Protein AF-A0AAU8J6Z5-F1 (afdb_monomer_lite)

Organism: NCBI:txid3156398

pLDDT: mean 90.15, std 10.83, range [51.12, 98.31]

Foldseek 3Di:
DDPDPVVVVVVVVVLVVLVVPFDPVQLVVLLVVLLVCLLDPHDSPVSVVSNVVRSHDPVSNVVSNCVRPVDD

Sequence (72 aa):
MHPAPCAATRQTERIAKLRAWRCGERVGDTLTALRATAAGVDNVLYPMKNALAAGATVGEVCTA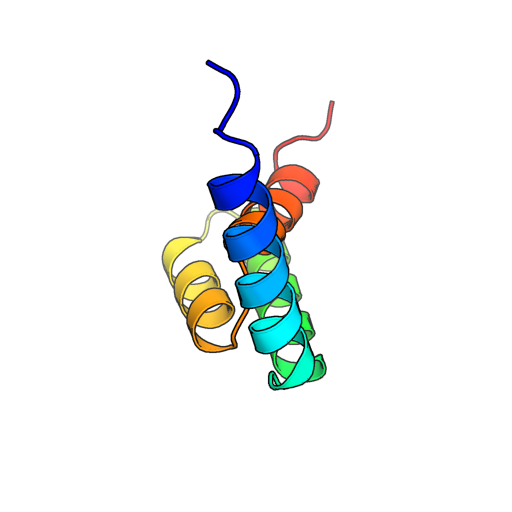LREVWGGG

InterPro domains:
  IPR006099 Methylmalonyl-CoA mutase, alpha/beta chain, catalytic [PF01642] (8-70)
  IPR016176 Cobalamin (vitamin B12)-dependent enzyme, catalytic [SSF51703] (5-70)

Structure (mmCIF, N/CA/C/O backbone):
data_AF-A0AAU8J6Z5-F1
#
_entry.id   AF-A0AAU8J6Z5-F1
#
loop_
_atom_site.group_PDB
_atom_site.id
_atom_site.type_symbol
_atom_site.label_atom_id
_atom_site.label_alt_id
_atom_site.label_comp_id
_atom_site.label_asym_id
_atom_site.label_entity_id
_atom_site.label_seq_id
_atom_site.pdbx_PDB_ins_code
_atom_site.Cartn_x
_atom_site.Cartn_y
_atom_site.Cartn_z
_atom_site.occupancy
_atom_site.B_iso_or_equiv
_atom_site.auth_seq_id
_atom_site.auth_comp_id
_atom_site.auth_asym_id
_atom_site.auth_atom_id
_atom_site.pdbx_PDB_model_num
ATOM 1 N N . MET A 1 1 ? 19.487 16.604 4.471 1.00 51.12 1 MET A N 1
ATOM 2 C CA . MET A 1 1 ? 20.300 15.764 3.565 1.00 51.12 1 MET A CA 1
ATOM 3 C C . MET A 1 1 ? 19.528 1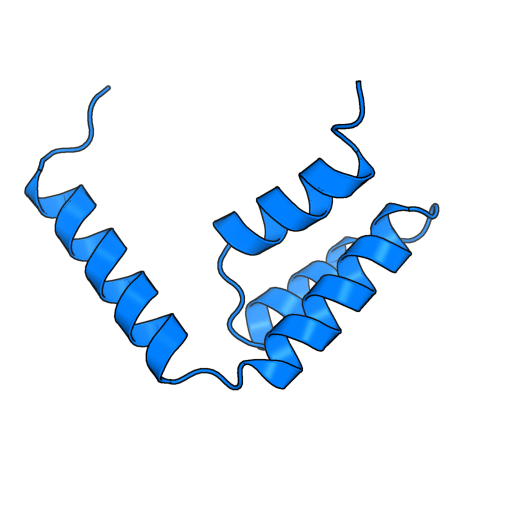5.590 2.265 1.00 51.12 1 MET A C 1
ATOM 5 O O . MET A 1 1 ? 18.472 14.974 2.292 1.00 51.12 1 MET A O 1
ATOM 9 N N . HIS A 1 2 ? 19.971 16.211 1.171 1.00 65.19 2 HIS A N 1
ATOM 10 C CA . HIS A 1 2 ? 19.337 16.054 -0.144 1.00 65.19 2 HIS A CA 1
ATOM 11 C C . HIS A 1 2 ? 19.924 14.794 -0.808 1.00 65.19 2 HIS A C 1
ATOM 13 O O . HIS A 1 2 ? 21.148 14.642 -0.781 1.00 65.19 2 HIS A O 1
ATOM 19 N N . PRO A 1 3 ? 19.118 13.867 -1.354 1.00 63.16 3 PRO A N 1
ATOM 20 C CA . PRO A 1 3 ? 19.659 12.717 -2.069 1.00 63.16 3 PRO A CA 1
ATOM 21 C C . PRO A 1 3 ? 20.450 13.192 -3.291 1.00 63.16 3 PRO A C 1
ATOM 23 O O . PRO A 1 3 ? 20.040 14.127 -3.978 1.00 63.16 3 PRO A O 1
ATOM 26 N N . ALA A 1 4 ? 21.583 12.543 -3.571 1.00 69.12 4 ALA A N 1
ATOM 27 C CA . ALA A 1 4 ? 22.350 12.831 -4.778 1.00 69.12 4 ALA A CA 1
ATOM 28 C C . ALA A 1 4 ? 21.454 12.625 -6.024 1.00 69.12 4 ALA A C 1
ATOM 30 O O . ALA A 1 4 ? 20.726 11.625 -6.068 1.00 69.12 4 ALA A O 1
ATOM 31 N N . PRO A 1 5 ? 21.511 13.502 -7.045 1.00 71.25 5 PRO A N 1
ATOM 32 C CA . PRO A 1 5 ? 20.580 13.497 -8.181 1.00 71.25 5 PRO A CA 1
ATOM 33 C C . PRO A 1 5 ? 20.414 12.121 -8.846 1.00 71.25 5 PRO A C 1
ATOM 35 O O . PRO A 1 5 ? 19.303 11.674 -9.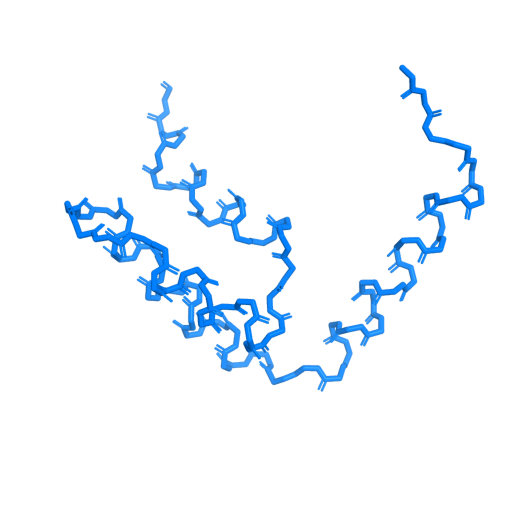114 1.00 71.25 5 PRO A O 1
ATOM 38 N N . CYS A 1 6 ? 21.513 11.378 -9.012 1.00 76.56 6 CYS A N 1
ATOM 39 C CA . CYS A 1 6 ? 21.509 10.057 -9.644 1.00 76.56 6 CYS A CA 1
ATOM 40 C C . CYS A 1 6 ? 20.809 8.957 -8.822 1.00 76.56 6 CYS A C 1
ATOM 42 O O . CYS A 1 6 ? 20.420 7.931 -9.384 1.00 76.56 6 CYS A O 1
ATOM 44 N N . ALA A 1 7 ? 20.690 9.121 -7.501 1.00 72.44 7 ALA A N 1
ATOM 45 C CA . ALA A 1 7 ? 19.990 8.174 -6.634 1.00 72.44 7 ALA A CA 1
ATOM 46 C C . ALA A 1 7 ? 18.468 8.373 -6.709 1.00 72.44 7 ALA A C 1
ATOM 48 O O . ALA A 1 7 ? 17.729 7.391 -6.786 1.00 72.44 7 ALA A O 1
ATOM 49 N N . ALA A 1 8 ? 18.009 9.628 -6.762 1.00 75.75 8 ALA A N 1
ATOM 50 C CA . ALA A 1 8 ? 16.597 9.958 -6.933 1.00 75.75 8 ALA A CA 1
ATOM 51 C C . ALA A 1 8 ? 16.057 9.446 -8.281 1.00 75.75 8 ALA A C 1
ATOM 53 O O . ALA A 1 8 ? 15.035 8.763 -8.307 1.00 75.75 8 ALA A O 1
ATOM 54 N N . THR A 1 9 ? 16.782 9.671 -9.383 1.00 80.50 9 THR A N 1
ATOM 55 C CA . THR A 1 9 ? 16.376 9.198 -10.719 1.00 80.50 9 THR A CA 1
ATOM 56 C C . THR A 1 9 ? 16.249 7.675 -10.779 1.00 80.50 9 THR A C 1
ATOM 58 O O . THR A 1 9 ? 15.213 7.156 -11.193 1.00 80.50 9 THR A O 1
ATOM 61 N N . ARG A 1 10 ? 17.251 6.938 -10.274 1.00 81.94 10 ARG A N 1
ATOM 62 C CA . ARG A 1 10 ? 17.218 5.464 -10.231 1.00 81.94 10 ARG A CA 1
ATOM 63 C C . ARG A 1 10 ? 16.058 4.919 -9.400 1.00 81.94 10 ARG A C 1
ATOM 65 O O . ARG A 1 10 ? 15.486 3.888 -9.752 1.00 81.94 10 ARG A O 1
ATOM 72 N N . GLN A 1 11 ? 15.704 5.582 -8.300 1.00 85.12 11 GLN A N 1
ATOM 73 C CA . GLN A 1 11 ? 14.568 5.168 -7.480 1.00 85.12 11 GLN A CA 1
ATOM 74 C C . GLN A 1 11 ? 13.242 5.347 -8.227 1.00 85.12 11 GLN A C 1
ATOM 76 O O . GLN A 1 11 ? 12.416 4.432 -8.242 1.00 85.12 11 GLN A O 1
ATOM 81 N N . THR A 1 12 ? 13.062 6.487 -8.895 1.00 86.69 12 THR A N 1
ATOM 82 C CA . THR A 1 12 ? 11.871 6.771 -9.705 1.00 86.69 12 THR A CA 1
ATOM 83 C C . THR A 1 12 ? 11.710 5.758 -10.834 1.00 86.69 12 THR A C 1
ATOM 85 O O . THR A 1 12 ? 10.625 5.207 -11.010 1.00 86.69 12 THR A O 1
ATOM 88 N N . GLU A 1 13 ? 12.789 5.427 -11.547 1.00 88.94 13 GLU A N 1
ATOM 89 C CA . GLU A 1 13 ? 12.766 4.422 -12.616 1.00 88.94 13 GLU A CA 1
ATOM 90 C C . GLU A 1 13 ? 12.366 3.030 -12.114 1.00 88.94 13 GLU A C 1
ATOM 92 O O . GLU A 1 13 ? 11.572 2.340 -12.755 1.00 88.94 13 GLU A O 1
ATOM 97 N N . ARG A 1 14 ? 12.886 2.598 -10.958 1.00 87.00 14 ARG A N 1
ATOM 98 C CA . ARG A 1 14 ? 12.526 1.300 -10.360 1.00 87.00 14 ARG A CA 1
ATOM 99 C C . ARG A 1 14 ? 11.049 1.243 -9.984 1.00 87.00 14 ARG A C 1
ATOM 101 O O . ARG A 1 14 ? 10.403 0.230 -10.247 1.00 87.00 14 ARG A O 1
ATOM 108 N N . ILE A 1 15 ? 10.514 2.321 -9.411 1.00 90.00 15 ILE A N 1
ATOM 109 C CA . ILE A 1 15 ? 9.088 2.422 -9.073 1.00 90.00 15 ILE A CA 1
ATOM 110 C C . ILE A 1 15 ? 8.231 2.434 -10.343 1.00 90.00 15 ILE A C 1
ATOM 112 O O . ILE A 1 15 ? 7.225 1.730 -10.394 1.00 90.00 15 ILE A O 1
ATOM 116 N N . ALA A 1 16 ? 8.631 3.178 -11.376 1.00 87.94 16 ALA A N 1
ATOM 117 C CA . ALA A 1 16 ? 7.918 3.222 -12.651 1.00 87.94 16 ALA A CA 1
ATOM 118 C C . ALA A 1 16 ? 7.853 1.835 -13.307 1.00 87.94 16 ALA A C 1
ATOM 120 O O . ALA A 1 16 ? 6.775 1.393 -13.700 1.00 87.94 16 ALA A O 1
ATOM 121 N N . LYS A 1 17 ? 8.976 1.105 -13.335 1.00 88.62 17 LYS A N 1
ATOM 122 C CA . LYS A 1 17 ? 9.018 -0.282 -13.820 1.00 88.62 17 LYS A CA 1
ATOM 123 C C . LYS A 1 17 ? 8.100 -1.184 -12.996 1.00 88.62 17 LYS A C 1
ATOM 125 O O . LYS A 1 17 ? 7.258 -1.856 -13.573 1.00 88.62 17 LYS A O 1
ATOM 130 N N . LEU A 1 18 ? 8.192 -1.164 -11.664 1.00 85.31 18 LEU A N 1
ATOM 131 C CA . LEU A 1 18 ? 7.310 -1.966 -10.804 1.00 85.31 18 LEU A CA 1
ATOM 132 C C . LEU A 1 18 ? 5.824 -1.694 -11.091 1.00 85.31 18 LEU A C 1
ATOM 134 O O . LEU A 1 18 ? 5.030 -2.625 -11.209 1.00 85.31 18 LEU A O 1
ATOM 138 N N . ARG A 1 19 ? 5.452 -0.419 -11.239 1.00 87.12 19 ARG A N 1
ATOM 139 C CA . ARG A 1 19 ? 4.077 -0.005 -11.537 1.00 87.12 19 ARG A CA 1
ATOM 140 C C . ARG A 1 19 ? 3.598 -0.446 -12.918 1.00 87.12 19 ARG A C 1
ATOM 142 O O . ARG A 1 19 ? 2.417 -0.737 -13.045 1.00 87.12 19 ARG A O 1
ATOM 149 N N . ALA A 1 20 ? 4.486 -0.523 -13.908 1.00 87.12 20 ALA A N 1
ATOM 150 C CA . ALA A 1 20 ? 4.144 -0.964 -15.259 1.00 87.12 20 ALA A CA 1
ATOM 151 C C . ALA A 1 20 ? 3.841 -2.472 -15.350 1.00 87.12 20 ALA A C 1
ATOM 153 O O . ALA A 1 20 ? 3.024 -2.873 -16.170 1.00 87.12 20 ALA A O 1
ATOM 154 N N . TRP A 1 21 ? 4.479 -3.302 -14.517 1.00 87.44 21 TRP A N 1
ATOM 155 C CA . TRP A 1 21 ? 4.360 -4.768 -14.594 1.00 87.44 21 TRP A CA 1
ATOM 156 C C . TRP A 1 21 ? 3.359 -5.383 -13.608 1.00 87.44 21 TRP A C 1
ATOM 158 O O . TRP A 1 21 ? 2.979 -6.543 -13.763 1.00 87.44 21 TRP A O 1
ATOM 168 N N . ARG A 1 22 ? 2.954 -4.653 -12.565 1.00 91.75 22 ARG A N 1
ATOM 169 C CA . ARG A 1 22 ? 2.063 -5.189 -11.527 1.00 91.75 22 ARG A CA 1
ATOM 170 C C . ARG A 1 22 ? 0.612 -5.300 -12.003 1.00 91.75 22 ARG A C 1
ATOM 172 O O . ARG A 1 22 ? 0.147 -4.522 -12.829 1.00 91.75 22 ARG A O 1
ATOM 179 N N . CYS A 1 23 ? -0.143 -6.198 -11.376 1.00 94.81 23 CYS A N 1
ATOM 180 C CA . CYS A 1 23 ? -1.598 -6.221 -11.502 1.00 94.81 23 CYS A CA 1
ATOM 181 C C . CYS A 1 23 ? -2.199 -5.069 -10.678 1.00 94.81 23 CYS A C 1
ATOM 183 O O . CYS A 1 23 ? -2.228 -5.131 -9.449 1.00 94.81 23 CYS A O 1
ATOM 185 N N . GLY A 1 24 ? -2.644 -4.005 -11.354 1.00 92.50 24 GLY A N 1
ATOM 186 C CA . GLY A 1 24 ? -3.179 -2.804 -10.703 1.00 92.50 24 GLY A CA 1
ATOM 187 C C . GLY A 1 24 ? -4.407 -3.075 -9.829 1.00 92.50 24 GLY A C 1
ATOM 188 O O . GLY A 1 24 ? -4.486 -2.542 -8.726 1.00 92.50 24 GLY A O 1
ATOM 189 N N . GLU A 1 25 ? -5.305 -3.950 -10.281 1.00 95.88 25 GLU A N 1
ATOM 190 C CA . GLU A 1 25 ? -6.511 -4.361 -9.548 1.00 95.88 25 GLU A CA 1
ATOM 191 C C . GLU A 1 25 ? -6.158 -5.032 -8.215 1.00 95.88 25 GLU A C 1
ATOM 193 O O . GLU A 1 25 ? -6.545 -4.548 -7.157 1.00 95.88 25 GLU A O 1
ATOM 198 N N . ARG A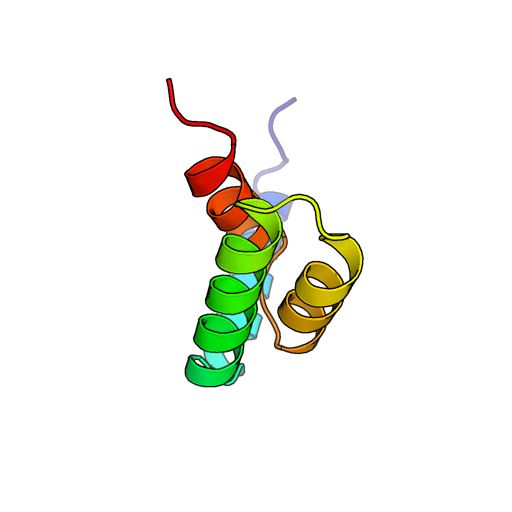 1 26 ? -5.271 -6.038 -8.240 1.00 96.06 26 ARG A N 1
ATOM 199 C CA . ARG A 1 26 ? -4.805 -6.730 -7.026 1.00 96.06 26 ARG A CA 1
ATOM 200 C C . ARG A 1 26 ? -4.158 -5.778 -6.012 1.00 96.06 26 ARG A C 1
ATOM 202 O O . ARG A 1 26 ? -4.297 -5.955 -4.800 1.00 96.06 26 ARG A O 1
ATOM 209 N N . VAL A 1 27 ? -3.423 -4.773 -6.489 1.00 97.62 27 VAL A N 1
ATOM 210 C CA . VAL A 1 27 ? -2.853 -3.730 -5.620 1.00 97.62 27 VAL A CA 1
ATOM 211 C C . VAL A 1 27 ? -3.955 -2.856 -5.026 1.00 97.62 27 VAL A C 1
ATOM 213 O O . VAL A 1 27 ? -3.914 -2.563 -3.834 1.00 97.62 27 VAL A O 1
ATOM 216 N N . GLY A 1 28 ? -4.944 -2.464 -5.829 1.00 97.38 28 GLY A N 1
ATOM 217 C CA . GLY A 1 28 ? -6.117 -1.728 -5.364 1.00 97.38 28 GLY A CA 1
ATOM 218 C C . GLY A 1 28 ?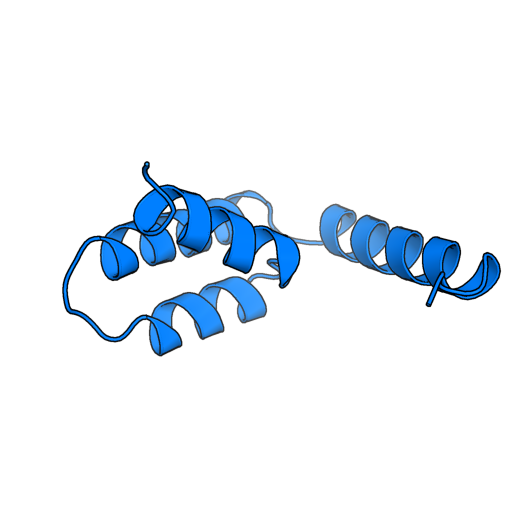 -6.855 -2.472 -4.254 1.00 97.38 28 GLY A C 1
ATOM 219 O O . GLY A 1 28 ? -7.048 -1.914 -3.174 1.00 97.38 28 GLY A O 1
ATOM 220 N N . ASP A 1 29 ? -7.169 -3.747 -4.471 1.00 98.00 29 ASP A N 1
ATOM 221 C CA . ASP A 1 29 ? -7.903 -4.582 -3.516 1.00 98.00 29 ASP A CA 1
ATOM 222 C C . ASP A 1 29 ? -7.159 -4.730 -2.188 1.00 98.00 29 ASP A C 1
ATOM 224 O O . ASP A 1 29 ? -7.727 -4.551 -1.109 1.00 98.00 29 ASP A O 1
ATOM 228 N N . THR A 1 30 ? -5.854 -5.008 -2.251 1.00 98.12 30 THR A N 1
ATOM 229 C CA . THR A 1 30 ? -5.032 -5.180 -1.045 1.00 98.12 30 THR A CA 1
ATOM 230 C C . THR A 1 30 ? -4.845 -3.876 -0.271 1.00 98.12 30 THR A C 1
ATOM 232 O O . THR A 1 30 ? -4.858 -3.896 0.961 1.00 98.12 30 THR A O 1
ATOM 235 N N . LEU A 1 31 ? -4.731 -2.731 -0.953 1.00 98.31 31 LEU A N 1
ATOM 236 C CA . LEU A 1 31 ? -4.698 -1.423 -0.297 1.00 98.31 31 LEU A CA 1
ATOM 237 C C . LEU A 1 31 ? -6.065 -1.035 0.290 1.00 98.31 31 LEU A C 1
ATOM 239 O O . LEU A 1 31 ? -6.114 -0.373 1.325 1.00 98.31 31 LEU A O 1
ATOM 243 N N . THR A 1 32 ? -7.178 -1.431 -0.328 1.00 98.19 32 THR A N 1
ATOM 244 C CA . THR A 1 32 ? -8.526 -1.245 0.238 1.00 98.19 32 THR A CA 1
ATOM 245 C C . THR A 1 32 ? -8.699 -2.068 1.511 1.00 98.19 32 THR A C 1
ATOM 247 O O . THR A 1 32 ? -9.110 -1.526 2.536 1.00 98.19 32 THR A O 1
ATOM 250 N N . ALA A 1 33 ? -8.299 -3.343 1.489 1.00 97.62 33 ALA A N 1
ATOM 251 C CA . ALA A 1 33 ? -8.311 -4.197 2.675 1.00 97.62 33 ALA A CA 1
ATOM 252 C C . ALA A 1 33 ? -7.441 -3.618 3.801 1.00 97.62 33 ALA A C 1
ATOM 254 O O . ALA A 1 33 ? -7.868 -3.585 4.952 1.00 97.62 33 ALA A O 1
ATOM 255 N N . LEU A 1 34 ? -6.256 -3.090 3.470 1.00 98.12 34 LEU A N 1
ATOM 256 C CA . LEU A 1 34 ? -5.387 -2.425 4.441 1.00 98.12 34 LEU A CA 1
ATOM 257 C C . LEU A 1 34 ? -6.077 -1.242 5.128 1.00 98.12 34 LEU A C 1
ATOM 259 O O . LEU A 1 34 ? -5.986 -1.130 6.348 1.00 98.12 34 LEU A O 1
ATOM 263 N N . ARG A 1 35 ? -6.778 -0.384 4.377 1.00 97.62 35 ARG A N 1
ATOM 264 C CA . ARG A 1 35 ? -7.533 0.741 4.954 1.00 97.62 35 ARG A CA 1
ATOM 265 C C . ARG A 1 35 ? -8.645 0.263 5.876 1.00 97.62 35 ARG A C 1
ATOM 267 O O . ARG A 1 35 ? -8.793 0.803 6.966 1.00 97.62 35 ARG A O 1
ATOM 274 N N . ALA A 1 36 ? -9.389 -0.761 5.459 1.00 97.19 36 ALA A N 1
ATOM 275 C CA . ALA A 1 36 ? -10.463 -1.330 6.265 1.00 97.19 36 ALA A CA 1
ATOM 276 C C . ALA A 1 36 ? -9.935 -1.892 7.597 1.00 97.19 36 ALA A C 1
ATOM 278 O O . ALA A 1 36 ? -10.485 -1.582 8.648 1.00 97.19 36 ALA A O 1
ATOM 279 N N . THR A 1 37 ? -8.827 -2.644 7.575 1.00 97.31 37 THR A N 1
ATOM 280 C CA . THR A 1 37 ? -8.179 -3.145 8.799 1.00 97.31 37 THR A CA 1
ATOM 281 C C . THR A 1 37 ? -7.632 -2.005 9.658 1.00 97.31 37 THR A C 1
ATOM 283 O O . THR A 1 37 ? -7.804 -2.026 10.871 1.00 97.31 37 THR A O 1
ATOM 286 N N . ALA A 1 38 ? -7.007 -0.995 9.045 1.00 96.06 38 ALA A N 1
ATOM 287 C CA . ALA A 1 38 ? -6.450 0.153 9.760 1.00 96.06 38 ALA A CA 1
ATOM 288 C C . ALA A 1 38 ? -7.518 1.026 10.438 1.00 96.06 38 ALA A C 1
ATOM 290 O O . ALA A 1 38 ? -7.204 1.698 11.418 1.00 96.06 38 ALA A O 1
ATOM 291 N N . ALA A 1 39 ? -8.753 1.027 9.928 1.00 95.94 39 ALA A N 1
ATOM 292 C CA . ALA A 1 39 ? -9.882 1.730 10.539 1.00 95.94 39 ALA A CA 1
ATOM 293 C C . ALA A 1 39 ? -10.462 0.982 11.753 1.00 95.94 39 ALA A C 1
ATOM 295 O O . ALA A 1 39 ? -11.221 1.562 12.527 1.00 95.94 39 ALA A O 1
ATOM 296 N N . GLY A 1 40 ? -10.128 -0.301 11.905 1.00 93.88 40 GLY A N 1
ATOM 297 C CA . GLY A 1 40 ? -10.499 -1.125 13.048 1.00 93.88 40 GLY A CA 1
ATOM 298 C C . GLY A 1 40 ? -9.394 -1.215 14.102 1.00 93.88 40 GLY A C 1
ATOM 299 O O . GLY A 1 40 ? -8.506 -0.371 14.195 1.00 93.88 40 GLY A O 1
ATOM 300 N N . VAL A 1 41 ? -9.455 -2.281 14.901 1.00 88.69 41 VAL A N 1
ATOM 301 C CA . VAL A 1 41 ? -8.473 -2.606 15.958 1.00 88.69 41 VAL A CA 1
ATOM 302 C C . VAL A 1 41 ? -7.621 -3.835 15.619 1.00 88.69 41 VAL A C 1
ATOM 304 O O . VAL A 1 41 ? -6.831 -4.305 16.437 1.00 88.69 41 VAL A O 1
ATOM 307 N N . ASP A 1 42 ? -7.7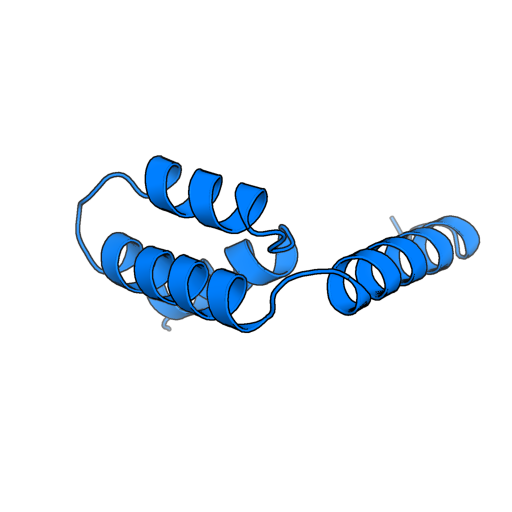98 -4.372 14.415 1.00 94.38 42 ASP A N 1
ATOM 308 C CA . ASP A 1 42 ? -7.126 -5.575 13.943 1.00 94.38 42 ASP A CA 1
ATOM 309 C C . ASP A 1 42 ? -5.655 -5.317 13.581 1.00 94.38 42 ASP A C 1
ATOM 311 O O . ASP A 1 42 ? -5.216 -4.200 13.300 1.00 94.38 42 ASP A O 1
ATOM 315 N N . ASN A 1 43 ? -4.863 -6.390 13.541 1.00 95.31 43 ASN A N 1
ATOM 316 C CA . ASN A 1 43 ? -3.441 -6.298 13.223 1.00 95.31 43 ASN A CA 1
ATOM 317 C C . ASN A 1 43 ? -3.193 -5.978 11.734 1.00 95.31 43 ASN A C 1
ATOM 319 O O . ASN A 1 43 ? -3.276 -6.847 10.862 1.00 95.31 43 ASN A O 1
ATOM 323 N N . VAL A 1 44 ? -2.770 -4.742 11.458 1.00 96.25 44 VAL A N 1
ATOM 324 C CA . VAL A 1 44 ? -2.461 -4.223 10.112 1.00 96.25 44 VAL A CA 1
ATOM 325 C C . VAL A 1 44 ? -1.245 -4.857 9.422 1.00 96.25 44 VAL A C 1
ATOM 327 O O . VAL A 1 44 ? -1.072 -4.689 8.213 1.00 96.25 44 VAL A O 1
ATOM 330 N N . LEU A 1 45 ? -0.392 -5.603 10.133 1.00 96.81 45 LEU A N 1
ATOM 331 C CA . LEU A 1 45 ? 0.810 -6.194 9.531 1.00 96.81 45 LEU A CA 1
ATOM 332 C C . LEU A 1 45 ? 0.473 -7.257 8.476 1.00 96.81 45 LEU A C 1
ATOM 334 O O . LEU A 1 45 ? 1.202 -7.401 7.491 1.00 96.81 45 LEU A O 1
ATOM 338 N N . TYR A 1 46 ? -0.647 -7.966 8.635 1.00 97.38 46 TYR A N 1
ATOM 339 C CA . TYR A 1 46 ? -1.101 -8.965 7.666 1.00 97.38 46 TYR A CA 1
ATOM 340 C C . TYR A 1 46 ? -1.525 -8.345 6.324 1.00 97.38 46 TYR A C 1
ATOM 342 O O . TYR A 1 46 ? -0.939 -8.711 5.299 1.00 97.38 46 TYR A O 1
ATOM 350 N N . PRO A 1 47 ? -2.466 -7.381 6.271 1.00 97.19 47 PRO A N 1
ATOM 351 C CA . PRO A 1 47 ? -2.813 -6.732 5.008 1.00 97.19 47 PRO A CA 1
ATOM 352 C C . PRO A 1 47 ? -1.660 -5.903 4.428 1.00 97.19 47 PRO A C 1
ATOM 354 O O . PRO A 1 47 ? -1.522 -5.837 3.208 1.00 97.19 47 PRO A O 1
ATOM 357 N N . MET A 1 48 ? -0.769 -5.346 5.258 1.00 97.75 48 MET A N 1
ATOM 358 C CA . MET A 1 48 ? 0.435 -4.660 4.775 1.00 97.75 48 MET A CA 1
ATOM 359 C C . MET A 1 48 ? 1.355 -5.610 4.000 1.00 97.75 48 MET A C 1
ATOM 361 O O . MET A 1 48 ? 1.789 -5.287 2.892 1.00 97.75 48 MET A O 1
ATOM 365 N N . LYS A 1 49 ? 1.620 -6.803 4.547 1.00 97.75 49 LYS A N 1
ATOM 366 C CA . LYS A 1 49 ? 2.382 -7.845 3.849 1.00 97.75 49 LYS A CA 1
ATOM 367 C C . LYS A 1 49 ? 1.719 -8.213 2.520 1.00 97.75 49 LYS A C 1
ATOM 369 O O . LYS A 1 49 ? 2.417 -8.339 1.516 1.00 97.75 49 LYS A O 1
ATOM 374 N N . ASN A 1 50 ? 0.392 -8.348 2.502 1.00 97.56 50 ASN A N 1
ATOM 375 C CA . ASN A 1 50 ? -0.355 -8.688 1.291 1.00 97.56 50 ASN A CA 1
ATOM 376 C C . ASN A 1 50 ? -0.250 -7.593 0.219 1.00 97.56 50 ASN A C 1
ATOM 378 O O . ASN A 1 50 ? -0.019 -7.912 -0.945 1.00 97.56 50 ASN A O 1
ATOM 382 N N . ALA A 1 51 ? -0.340 -6.317 0.600 1.00 97.81 51 ALA A N 1
ATOM 383 C CA . ALA A 1 51 ? -0.178 -5.196 -0.324 1.00 97.81 51 ALA A CA 1
ATOM 384 C C . ALA A 1 51 ? 1.226 -5.164 -0.946 1.00 97.81 51 ALA A C 1
ATOM 386 O O . ALA A 1 51 ? 1.371 -5.043 -2.164 1.00 97.81 51 ALA A O 1
ATOM 387 N N . LEU A 1 52 ? 2.271 -5.345 -0.133 1.00 96.69 52 LEU A N 1
ATOM 388 C CA . LEU A 1 52 ? 3.650 -5.406 -0.626 1.00 96.69 52 LEU A CA 1
ATOM 389 C C . LEU A 1 52 ? 3.869 -6.612 -1.553 1.00 96.69 52 LEU A C 1
ATOM 391 O O . LEU A 1 52 ? 4.485 -6.468 -2.607 1.00 96.69 52 LEU A O 1
ATOM 395 N N . ALA A 1 53 ? 3.311 -7.777 -1.213 1.00 95.56 53 ALA A N 1
ATOM 396 C CA . ALA A 1 53 ? 3.365 -8.971 -2.058 1.00 95.56 53 ALA A CA 1
ATOM 397 C C . ALA A 1 53 ? 2.600 -8.802 -3.386 1.00 95.56 53 ALA A C 1
ATOM 399 O O . ALA A 1 53 ? 2.988 -9.390 -4.393 1.00 95.56 53 ALA A O 1
ATOM 400 N N . ALA A 1 54 ? 1.549 -7.977 -3.413 1.00 96.06 54 ALA A N 1
ATOM 401 C CA . ALA A 1 54 ? 0.821 -7.615 -4.630 1.00 96.06 54 ALA A CA 1
ATOM 402 C C . ALA A 1 54 ? 1.561 -6.588 -5.510 1.00 96.06 54 ALA A C 1
ATOM 404 O O . ALA A 1 54 ? 1.135 -6.329 -6.635 1.00 96.06 54 ALA A O 1
ATOM 405 N N . GLY A 1 55 ? 2.671 -6.014 -5.033 1.00 95.88 55 GLY A N 1
ATOM 406 C CA . GLY A 1 55 ? 3.444 -5.002 -5.755 1.00 95.88 55 GLY A CA 1
ATOM 407 C C . GLY A 1 55 ? 3.064 -3.558 -5.414 1.00 95.88 55 GLY A C 1
ATOM 408 O O . GLY A 1 55 ? 3.355 -2.643 -6.195 1.00 95.88 55 GLY A O 1
ATOM 409 N N . ALA A 1 56 ? 2.419 -3.321 -4.268 1.00 96.94 56 ALA A N 1
ATOM 410 C CA . ALA A 1 56 ? 2.319 -1.979 -3.709 1.00 96.94 56 ALA A CA 1
ATOM 411 C C . ALA A 1 56 ? 3.709 -1.472 -3.297 1.00 96.94 56 ALA A C 1
ATOM 413 O O . ALA A 1 56 ? 4.569 -2.219 -2.829 1.00 96.94 56 ALA A O 1
ATOM 414 N N . THR A 1 57 ? 3.931 -0.174 -3.453 1.00 96.94 57 THR A N 1
ATOM 415 C CA . THR A 1 57 ? 5.125 0.496 -2.935 1.00 96.94 57 THR A CA 1
ATOM 416 C C . THR A 1 57 ? 4.941 0.859 -1.464 1.00 96.94 57 THR A C 1
ATOM 418 O O . THR A 1 57 ? 3.824 1.092 -1.007 1.00 96.94 57 THR A O 1
ATOM 421 N N . VAL A 1 58 ? 6.049 1.014 -0.733 1.00 95.38 58 VAL A N 1
ATOM 422 C CA . VAL A 1 58 ? 6.019 1.532 0.648 1.00 95.38 58 VAL A CA 1
ATOM 423 C C . VAL A 1 58 ? 5.319 2.894 0.714 1.00 95.38 58 VAL A C 1
ATOM 425 O O . VAL A 1 58 ? 4.540 3.131 1.627 1.00 95.38 58 VAL A O 1
ATOM 428 N N . GLY A 1 59 ? 5.530 3.761 -0.285 1.00 95.56 59 GLY A N 1
ATOM 429 C CA . GLY A 1 59 ? 4.849 5.055 -0.367 1.00 95.56 59 GLY A CA 1
ATOM 430 C C . GLY A 1 59 ? 3.325 4.923 -0.445 1.00 95.56 59 GLY A C 1
ATOM 431 O O . GLY A 1 59 ? 2.629 5.603 0.294 1.00 95.56 59 GLY A O 1
ATOM 432 N N . GLU A 1 60 ? 2.805 4.010 -1.269 1.00 97.06 60 GLU A N 1
ATOM 433 C CA . GLU A 1 60 ? 1.358 3.758 -1.376 1.00 97.06 60 GLU A CA 1
ATOM 434 C C . GLU A 1 60 ? 0.767 3.181 -0.084 1.00 97.06 60 GLU A C 1
ATOM 436 O O . GLU A 1 60 ? -0.312 3.598 0.327 1.00 97.06 60 GLU A O 1
ATOM 441 N N . VAL A 1 61 ? 1.484 2.273 0.586 1.00 97.69 61 VAL A N 1
ATOM 442 C CA . VAL A 1 61 ? 1.080 1.736 1.897 1.00 97.69 61 VAL A CA 1
ATOM 443 C C . VAL A 1 61 ? 1.031 2.855 2.941 1.00 97.69 61 VAL A C 1
ATOM 445 O O . VAL A 1 61 ? 0.038 2.993 3.652 1.00 97.69 61 VAL A O 1
ATOM 448 N N . CYS A 1 62 ? 2.072 3.688 3.016 1.00 96.62 62 CYS A N 1
ATOM 449 C CA . CYS A 1 62 ? 2.118 4.834 3.923 1.00 96.62 62 CYS A CA 1
ATOM 450 C C . CYS A 1 62 ? 1.000 5.842 3.639 1.00 96.62 62 CYS A C 1
ATOM 452 O O . CYS A 1 62 ? 0.401 6.353 4.582 1.00 96.62 62 CYS A O 1
ATOM 454 N N . THR A 1 63 ? 0.709 6.122 2.368 1.00 96.75 63 THR A N 1
ATOM 455 C CA . THR A 1 63 ? -0.414 6.980 1.975 1.00 96.75 63 THR A CA 1
ATOM 456 C C . THR A 1 63 ? -1.743 6.389 2.439 1.00 96.75 63 THR A C 1
ATOM 458 O O . THR A 1 63 ? -2.499 7.092 3.099 1.00 96.75 63 THR A O 1
ATOM 461 N N . ALA A 1 64 ? -1.996 5.100 2.193 1.00 96.50 64 ALA A N 1
ATOM 462 C CA . ALA A 1 64 ? -3.231 4.437 2.614 1.00 96.50 64 ALA A CA 1
ATOM 463 C C . ALA A 1 64 ? -3.434 4.475 4.139 1.00 96.50 64 ALA A C 1
ATOM 465 O O . ALA A 1 64 ? -4.533 4.741 4.612 1.00 96.50 64 ALA A O 1
ATOM 466 N N . LEU A 1 65 ? -2.372 4.257 4.921 1.00 96.31 65 LEU A N 1
ATOM 467 C CA . LEU A 1 65 ? -2.439 4.360 6.383 1.00 96.31 65 LEU A CA 1
ATOM 468 C C . LEU A 1 65 ? -2.635 5.804 6.855 1.00 96.31 65 LEU A C 1
ATOM 470 O O . LEU A 1 65 ? -3.380 6.049 7.801 1.00 96.31 65 LEU A O 1
ATOM 474 N N . ARG A 1 66 ? -1.999 6.774 6.187 1.00 95.69 66 ARG A N 1
ATOM 475 C CA . ARG A 1 66 ? -2.173 8.199 6.490 1.00 95.69 66 ARG A CA 1
ATOM 476 C C . ARG A 1 66 ? -3.600 8.674 6.228 1.00 95.69 66 ARG A C 1
ATOM 478 O O . ARG A 1 66 ? -4.074 9.517 6.971 1.00 95.69 66 ARG A O 1
ATOM 485 N N . GLU A 1 67 ? -4.284 8.147 5.220 1.00 94.62 67 GLU A N 1
ATOM 486 C CA . GLU A 1 67 ? -5.692 8.479 4.956 1.00 94.62 67 GLU A CA 1
ATOM 487 C C . GLU A 1 67 ? -6.616 8.077 6.117 1.00 94.62 67 GLU A C 1
ATOM 489 O O . GLU A 1 67 ? -7.619 8.742 6.350 1.00 94.62 67 GLU A O 1
ATOM 494 N N . VAL A 1 68 ? -6.271 7.018 6.858 1.00 95.00 68 VAL A N 1
ATOM 495 C CA . VAL A 1 68 ? -7.082 6.510 7.975 1.00 95.00 68 VAL A CA 1
ATOM 496 C C . VAL A 1 68 ? -6.667 7.122 9.314 1.00 95.00 68 VAL A C 1
ATOM 498 O O . VAL A 1 68 ? -7.518 7.532 10.095 1.00 95.00 68 VAL A O 1
ATOM 501 N N . TRP A 1 69 ? -5.364 7.196 9.595 1.00 94.06 69 TRP A N 1
ATOM 502 C CA . TRP A 1 69 ? -4.843 7.651 10.893 1.00 94.06 69 TRP A CA 1
ATOM 503 C C . TRP A 1 69 ? -4.415 9.115 10.921 1.00 94.06 69 TRP A C 1
ATOM 505 O O . TRP A 1 69 ? -4.234 9.683 11.991 1.00 94.06 69 TRP A O 1
ATOM 515 N N . GLY A 1 70 ? -4.192 9.718 9.756 1.00 81.69 70 GLY A N 1
ATOM 516 C CA . GLY A 1 70 ? -3.709 11.091 9.618 1.00 81.69 70 GLY A CA 1
ATOM 517 C C . GLY A 1 70 ? -4.819 12.136 9.537 1.00 81.69 70 GLY A C 1
ATOM 518 O O . GLY A 1 70 ? -4.553 13.242 9.075 1.00 81.69 70 GLY A O 1
ATOM 519 N N . GLY A 1 71 ? -6.051 11.796 9.917 1.00 68.88 71 GLY A N 1
ATOM 520 C CA . GLY A 1 71 ? -7.177 12.722 9.876 1.00 68.88 71 GLY A CA 1
ATOM 521 C C . GLY A 1 71 ? -7.132 13.755 11.004 1.00 68.88 71 GLY A C 1
ATOM 522 O O . GLY A 1 71 ? -7.572 13.443 12.106 1.00 68.88 71 GLY A O 1
ATOM 523 N N . GLY A 1 72 ? -6.687 14.977 10.679 1.00 53.44 72 GLY A N 1
ATOM 524 C CA . GLY A 1 72 ? -6.904 16.208 11.461 1.00 53.44 72 GLY A CA 1
ATOM 525 C C . GLY A 1 72 ? -5.692 16.719 12.218 1.00 53.44 72 GLY A C 1
ATOM 526 O O . GLY A 1 72 ? -5.546 16.331 13.394 1.00 53.44 72 GLY A O 1
#

Radius of gyration: 13.96 Å; chains: 1; bounding box: 33×25×31 Å

Secondary structure (DSSP, 8-state):
-PPPHHHHHHHHHHHHHHHHHS-HHHHHHHHHHHHHHHTTTS-THHHHHHHHHTT--HHHHHHHHHHHH---